Protein AF-A0AAD9TGK2-F1 (afdb_monomer)

Radius of gyration: 26.4 Å; Cα contacts (8 Å, |Δi|>4): 49; chains: 1; bounding box: 60×79×60 Å

Sequence (131 aa):
MNAKRLRFDFCGSEIETPSAEHNILMHPFHMLGVAGVFGGSLFSDLHGSLVTSSLIRETIGNESANESYRFDQEEETYNIVAAHVDSQGRVINTQADIINRANLGMEVMHERNAHNFPLDLAAIETPSTNG

Solvent-accessible surface area (backbone atoms only — not comparable to full-atom values): 8706 Å² total; per-residue (Å²): 140,80,85,82,78,85,76,84,78,87,75,86,68,84,83,67,47,68,52,76,82,64,45,40,79,79,32,69,70,44,49,52,48,52,50,48,55,56,49,50,52,51,50,51,50,50,52,53,51,45,51,66,74,23,48,66,80,80,72,89,73,98,68,65,84,68,75,64,64,60,92,93,60,92,69,80,64,41,42,78,70,48,57,58,37,41,97,85,74,43,79,48,86,42,72,64,52,56,49,49,52,53,49,49,53,48,58,68,62,49,65,77,82,76,66,93,58,101,68,88,77,80,83,69,79,74,80,81,78,81,127

Foldseek 3Di:
DDDDDDDPPPDDDDPPPCCNPPVLVPDPVSVVVVCCVVVVVVVVVQVVVLQVVFFPAPDDDDDDSCVPDDPPDPDDRGDPVVSQAPPVRHGDDHVVNVVVVVVVVCVCVPPVPPDPDPDDPPPDDDPPPDD

Organism: NCBI:txid168575

InterPro domains:
  IPR000484 Photosynthetic reaction centre, L/M [PF00124] (17-87)
  IPR036854 Photosystem II protein D1/D2 superfamily [G3DSA:1.20.85.10] (13-111)
  IPR036854 Photosystem II protein D1/D2 superfamily [SSF81483] (19-121)
  IPR055266 Photosystem II protein D1/D2 [PTHR33149] (20-84)

Mean predicted aligned error: 17.56 Å

Nearest PDB structures (foldseek):
  5xnl-assembly1_A  TM=6.165E-01  e=3.111E-12  Pisum sativum
  8bd3-assembly1_a  TM=6.233E-01  e=7.990E-12  Chlorella ohadii
  3jcu-assembly1_A  TM=6.118E-01  e=1.567E-11  Spinacia oleracea
  7n8o-assembly1_A  TM=6.176E-01  e=1.657E-10  Synechocystis sp. PCC 6803 substr. Kazusa
  8c29-assembly1_a  TM=6.877E-01  e=8.930E-10  Picea abies

Secondary structure (DSSP, 8-state):
------------S----HHHHH-GGGSHHHHHHHHHHHHHHHHHHHHHHHHHHTB-----SSS-TTTT--TT-SS-SB-TTTTTB-TTSPBPPPHHHHHHHHHHHHHHHTTTTT--SS---TT--------

pLDDT: mean 72.1, std 13.82, range [34.84, 93.94]

Structure (mmCIF, N/CA/C/O backbone):
data_AF-A0AAD9TGK2-F1
#
_entry.id   AF-A0AAD9TGK2-F1
#
loop_
_atom_site.group_PDB
_atom_site.id
_atom_site.type_symbol
_atom_site.label_atom_id
_atom_site.label_alt_id
_atom_site.label_comp_id
_atom_site.label_asym_id
_atom_site.label_entity_id
_atom_site.label_seq_id
_atom_site.pdbx_PDB_ins_code
_atom_site.Cartn_x
_atom_site.Cartn_y
_atom_site.Cartn_z
_atom_site.occupancy
_atom_site.B_iso_or_equiv
_atom_site.auth_seq_id
_atom_site.auth_comp_id
_atom_site.auth_asym_id
_atom_site.auth_atom_id
_atom_site.pdbx_PDB_model_num
ATOM 1 N N . MET A 1 1 ? 26.381 42.862 24.289 1.00 40.78 1 MET A N 1
ATOM 2 C CA . MET A 1 1 ? 26.095 41.416 24.163 1.00 40.78 1 MET A CA 1
ATOM 3 C C . MET A 1 1 ? 25.820 41.146 22.692 1.00 40.78 1 MET A C 1
ATOM 5 O O . MET A 1 1 ? 24.761 41.520 22.221 1.00 40.78 1 MET A O 1
ATOM 9 N N . ASN A 1 2 ? 26.803 40.641 21.941 1.00 34.84 2 ASN A N 1
ATOM 10 C CA . ASN A 1 2 ? 26.697 40.486 20.485 1.00 34.84 2 ASN A CA 1
ATOM 11 C C . ASN A 1 2 ? 26.601 38.999 20.135 1.00 34.84 2 ASN A C 1
ATOM 13 O O . ASN A 1 2 ? 27.499 38.225 20.469 1.00 34.84 2 ASN A O 1
ATOM 17 N N . ALA A 1 3 ? 25.497 38.617 19.495 1.00 45.75 3 ALA A N 1
ATOM 18 C CA . ALA A 1 3 ? 25.238 37.262 19.032 1.00 45.75 3 ALA A CA 1
ATOM 19 C C . ALA A 1 3 ? 26.231 36.885 17.920 1.00 45.75 3 ALA A C 1
ATOM 21 O O . ALA A 1 3 ? 26.284 37.527 16.871 1.00 45.75 3 ALA A O 1
ATOM 22 N N . LYS A 1 4 ? 27.034 35.839 18.147 1.00 50.50 4 LYS A N 1
ATOM 23 C CA . LYS A 1 4 ? 27.862 35.233 17.102 1.00 50.50 4 LYS A CA 1
ATOM 24 C C . LYS A 1 4 ? 26.954 34.417 16.182 1.00 50.50 4 LYS A C 1
ATOM 26 O O . LYS A 1 4 ? 26.394 33.405 16.590 1.00 50.50 4 LYS A O 1
ATOM 31 N N . ARG A 1 5 ? 26.816 34.875 14.939 1.00 51.00 5 ARG A N 1
ATOM 32 C CA . ARG A 1 5 ? 26.229 34.126 13.823 1.00 51.00 5 ARG A CA 1
ATOM 33 C C . ARG A 1 5 ? 27.117 32.909 13.551 1.00 51.00 5 ARG A C 1
ATOM 35 O O . ARG A 1 5 ? 28.270 33.081 13.165 1.00 51.00 5 ARG A O 1
ATOM 42 N N . LEU A 1 6 ? 26.602 31.702 13.783 1.00 48.69 6 LEU A N 1
ATOM 43 C CA . LEU A 1 6 ? 27.268 30.455 13.402 1.00 48.69 6 LEU A CA 1
ATOM 44 C C . LEU A 1 6 ? 27.339 30.400 11.872 1.00 48.69 6 LEU A C 1
ATOM 46 O O . LEU A 1 6 ? 26.329 30.213 11.195 1.00 48.69 6 LEU A O 1
ATOM 50 N N . ARG A 1 7 ? 28.531 30.642 11.330 1.00 48.19 7 ARG A N 1
ATOM 51 C CA . ARG A 1 7 ? 28.867 30.369 9.936 1.00 48.19 7 ARG A CA 1
ATOM 52 C C . ARG A 1 7 ? 29.349 28.922 9.900 1.00 48.19 7 ARG A C 1
ATOM 54 O O . ARG A 1 7 ? 30.391 28.615 10.469 1.00 48.19 7 ARG A O 1
ATOM 61 N N . PHE A 1 8 ? 28.549 28.028 9.327 1.00 46.69 8 PHE A N 1
ATOM 62 C CA . PHE A 1 8 ? 29.016 26.689 8.983 1.00 46.69 8 PHE A CA 1
ATOM 63 C C . PHE A 1 8 ? 29.847 26.820 7.707 1.00 46.69 8 PHE A C 1
ATOM 65 O O . PHE A 1 8 ? 29.304 26.878 6.606 1.00 46.69 8 PHE A O 1
ATOM 72 N N . ASP A 1 9 ? 31.159 26.945 7.875 1.00 45.44 9 ASP A N 1
ATOM 73 C CA . ASP A 1 9 ? 32.114 26.931 6.774 1.00 45.44 9 ASP A CA 1
ATOM 74 C C . ASP A 1 9 ? 32.340 25.469 6.347 1.00 45.44 9 ASP A C 1
ATOM 76 O O . ASP A 1 9 ? 33.169 24.761 6.915 1.00 45.44 9 ASP A O 1
ATOM 80 N N . PHE A 1 10 ? 31.591 24.992 5.348 1.00 48.81 10 PHE A N 1
ATOM 81 C CA . PHE A 1 10 ? 31.959 23.778 4.608 1.00 48.81 10 PHE A CA 1
ATOM 82 C C . PHE A 1 10 ? 33.072 24.151 3.616 1.00 48.81 10 PHE A C 1
ATOM 84 O O . PHE A 1 10 ? 32.819 24.471 2.456 1.00 48.81 10 PHE A O 1
ATOM 91 N N . CYS A 1 11 ? 34.314 24.205 4.099 1.00 41.50 11 CYS A N 1
ATOM 92 C CA . CYS A 1 11 ? 35.485 24.466 3.267 1.00 41.50 11 CYS A CA 1
ATOM 93 C C . CYS A 1 11 ? 36.027 23.153 2.676 1.00 41.50 11 CYS A C 1
ATOM 95 O O . CYS A 1 11 ? 36.546 22.316 3.407 1.00 41.50 11 CYS A O 1
ATOM 97 N N . GLY A 1 12 ? 35.923 23.016 1.352 1.00 49.75 12 GLY A N 1
ATOM 98 C CA . GLY A 1 12 ? 37.003 22.511 0.497 1.00 49.75 12 GLY A CA 1
ATOM 99 C C . GLY A 1 12 ? 37.548 21.103 0.751 1.00 49.75 12 GLY A C 1
ATOM 100 O O . GLY A 1 12 ? 38.665 20.944 1.227 1.00 49.75 12 GLY A O 1
ATOM 101 N N . SER A 1 13 ? 36.825 20.095 0.280 1.00 44.09 13 SER A N 1
ATOM 102 C CA . SER A 1 13 ? 37.412 19.000 -0.507 1.00 44.09 13 SER A CA 1
ATOM 103 C C . SER A 1 13 ? 36.453 18.776 -1.672 1.00 44.09 13 SER A C 1
ATOM 105 O O . SER A 1 13 ? 35.257 19.013 -1.507 1.00 44.09 13 SER A O 1
ATOM 107 N N . GLU A 1 14 ? 36.980 18.490 -2.857 1.00 50.44 14 GLU A N 1
ATOM 108 C CA . GLU A 1 14 ? 36.241 18.376 -4.117 1.00 50.44 14 GLU A CA 1
ATOM 109 C C . GLU A 1 14 ? 34.897 17.660 -3.917 1.00 50.44 14 GLU A C 1
ATOM 111 O O . GLU A 1 14 ? 34.831 16.449 -3.742 1.00 50.44 14 GLU A O 1
ATOM 116 N N . ILE A 1 15 ? 33.797 18.420 -3.942 1.00 52.09 15 ILE A N 1
ATOM 117 C CA . ILE A 1 15 ? 32.460 17.852 -4.131 1.00 52.09 15 ILE A CA 1
ATOM 118 C C . ILE A 1 15 ? 32.330 17.606 -5.636 1.00 52.09 15 ILE A C 1
ATOM 120 O O . ILE A 1 15 ? 31.489 18.184 -6.321 1.00 52.09 15 ILE A O 1
ATOM 124 N N . GLU A 1 16 ? 33.208 16.766 -6.175 1.00 55.06 16 GLU A N 1
ATOM 125 C CA . GLU A 1 16 ? 32.842 15.987 -7.341 1.00 55.06 16 GLU A CA 1
ATOM 126 C C . GLU A 1 16 ? 31.919 14.906 -6.795 1.00 55.06 16 GLU A C 1
ATOM 128 O O . GLU A 1 16 ? 32.290 14.043 -6.002 1.00 55.06 16 GLU A O 1
ATOM 133 N N . THR A 1 17 ? 30.631 15.080 -7.080 1.00 56.38 17 THR A N 1
ATOM 134 C CA . THR A 1 17 ? 29.566 14.209 -6.585 1.00 56.38 17 THR A CA 1
ATOM 135 C C . THR A 1 17 ? 29.952 12.731 -6.773 1.00 56.38 17 THR A C 1
ATOM 137 O O . THR A 1 17 ? 30.486 12.397 -7.830 1.00 56.38 17 THR A O 1
ATOM 140 N N . PRO A 1 18 ? 29.606 11.808 -5.852 1.00 60.06 18 PRO A N 1
ATOM 141 C CA . PRO A 1 18 ? 29.789 10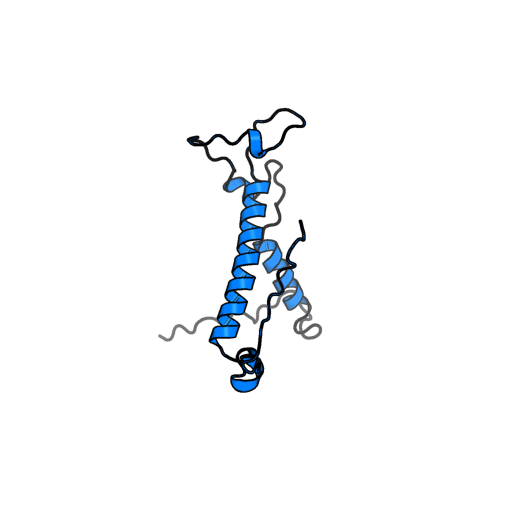.362 -6.069 1.00 60.06 18 PRO A CA 1
ATOM 142 C C . PRO A 1 18 ? 29.180 9.873 -7.400 1.00 60.06 18 PRO A C 1
ATOM 144 O O . PRO A 1 18 ? 29.544 8.833 -7.942 1.00 60.06 18 PRO A O 1
ATOM 147 N N . SER A 1 19 ? 28.238 10.653 -7.937 1.00 55.81 19 SER A N 1
ATOM 148 C CA . SER A 1 19 ? 27.626 10.484 -9.249 1.00 55.81 19 SER A CA 1
ATOM 149 C C . SER A 1 19 ? 28.554 10.771 -10.436 1.00 55.81 19 SER A C 1
ATOM 151 O O . SER A 1 19 ? 28.386 10.120 -11.462 1.00 55.81 19 SER A O 1
ATO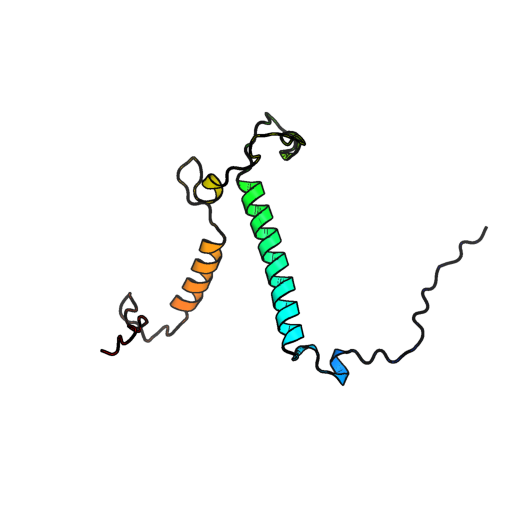M 153 N N . ALA A 1 20 ? 29.487 11.720 -10.331 1.00 57.28 20 ALA A N 1
ATOM 154 C CA . ALA A 1 20 ? 30.358 12.150 -11.428 1.00 57.28 20 ALA A CA 1
ATOM 155 C C . ALA A 1 20 ? 31.508 11.165 -11.679 1.00 57.28 20 ALA A C 1
ATOM 157 O O . ALA A 1 20 ? 31.809 10.858 -12.828 1.00 57.28 20 ALA A O 1
ATOM 158 N N . GLU A 1 21 ? 32.091 10.611 -10.616 1.00 58.47 21 GLU A N 1
ATOM 159 C CA . GLU A 1 21 ? 33.256 9.729 -10.746 1.00 58.47 21 GLU A CA 1
ATOM 160 C C . GLU A 1 21 ? 32.899 8.235 -10.812 1.00 58.47 21 GLU A C 1
ATOM 162 O O . GLU A 1 21 ? 33.609 7.456 -11.441 1.00 58.47 21 GLU A O 1
ATOM 167 N N . HIS A 1 22 ? 31.792 7.815 -10.184 1.00 69.94 22 HIS A N 1
ATOM 168 C CA . HIS A 1 22 ? 31.470 6.389 -10.005 1.00 69.94 22 HIS A CA 1
ATOM 169 C C . HIS A 1 22 ? 30.131 5.976 -10.639 1.00 69.94 22 HIS A C 1
ATOM 171 O O . HIS A 1 22 ? 29.708 4.832 -10.472 1.00 69.94 22 HIS A O 1
ATOM 177 N N . ASN A 1 23 ? 29.447 6.891 -11.351 1.00 73.06 23 ASN A N 1
ATOM 178 C CA . ASN A 1 23 ? 28.132 6.677 -11.975 1.00 73.06 23 ASN A CA 1
ATOM 179 C C . ASN A 1 23 ? 27.154 5.922 -11.053 1.00 73.06 23 ASN A C 1
ATOM 181 O O . ASN A 1 23 ? 26.486 4.966 -11.456 1.00 73.06 23 ASN A O 1
ATOM 185 N N . ILE A 1 24 ? 27.113 6.334 -9.780 1.00 78.00 24 ILE A N 1
ATOM 186 C CA . ILE A 1 24 ? 26.404 5.611 -8.719 1.00 78.00 24 ILE A CA 1
ATOM 187 C C . ILE A 1 24 ? 24.924 5.393 -9.053 1.00 78.00 24 ILE A C 1
ATOM 189 O O . ILE A 1 24 ? 24.367 4.372 -8.674 1.00 78.00 24 ILE A O 1
ATOM 193 N N . LEU A 1 25 ? 24.313 6.287 -9.839 1.00 77.50 25 LEU A N 1
ATOM 194 C CA . LEU A 1 25 ? 22.920 6.186 -10.272 1.00 77.50 25 LEU A CA 1
ATOM 195 C C . LEU A 1 25 ? 22.645 4.938 -11.124 1.00 77.50 25 LEU A C 1
ATOM 197 O O . LEU A 1 25 ? 21.557 4.378 -11.036 1.00 77.50 25 LEU A O 1
ATOM 201 N N . MET A 1 26 ? 23.626 4.482 -11.904 1.00 77.75 26 MET A N 1
ATOM 202 C CA . MET A 1 26 ? 23.521 3.283 -12.745 1.00 77.75 26 MET A CA 1
ATOM 203 C C . MET A 1 26 ? 24.019 2.018 -12.034 1.00 77.75 26 MET A C 1
ATOM 205 O O . MET A 1 26 ? 23.961 0.927 -12.603 1.00 77.75 26 MET A O 1
ATOM 209 N N . HIS A 1 27 ? 24.509 2.136 -10.795 1.00 85.75 27 HIS A N 1
ATOM 210 C CA . HIS A 1 27 ? 24.989 0.995 -10.028 1.00 85.75 27 HIS A CA 1
ATOM 211 C C . HIS A 1 27 ? 23.800 0.153 -9.518 1.00 85.75 27 HIS A C 1
ATOM 213 O O . HIS A 1 27 ? 22.882 0.702 -8.901 1.00 85.75 27 HIS A O 1
ATOM 219 N N . PRO A 1 28 ? 23.800 -1.184 -9.683 1.00 83.44 28 PRO A N 1
ATOM 220 C CA . PRO A 1 28 ? 22.665 -2.033 -9.307 1.00 83.44 28 PRO A CA 1
ATOM 221 C C . PRO A 1 28 ? 22.281 -1.913 -7.824 1.00 83.44 28 PRO A C 1
ATOM 223 O O . PRO A 1 28 ? 21.099 -1.873 -7.499 1.00 83.44 28 PRO A O 1
ATOM 226 N N . PHE A 1 29 ? 23.252 -1.761 -6.914 1.00 89.06 29 PHE A N 1
ATOM 227 C CA . PHE A 1 29 ? 22.955 -1.512 -5.493 1.00 89.06 29 PHE A CA 1
ATOM 228 C C . PHE A 1 29 ? 22.274 -0.165 -5.220 1.00 89.06 29 PHE A C 1
ATOM 230 O O . PHE A 1 29 ? 21.488 -0.072 -4.282 1.00 89.06 29 PHE A O 1
ATOM 237 N N . HIS A 1 30 ? 22.516 0.862 -6.038 1.00 88.00 30 HIS A N 1
ATOM 238 C CA . HIS A 1 30 ? 21.810 2.134 -5.910 1.00 88.00 30 HIS A CA 1
ATOM 239 C C . HIS A 1 30 ? 20.360 1.996 -6.373 1.00 88.00 30 HIS A C 1
ATOM 241 O O . HIS A 1 30 ? 19.456 2.433 -5.671 1.00 88.00 30 HIS A O 1
ATOM 247 N N . MET A 1 31 ? 20.119 1.314 -7.496 1.00 87.38 31 MET A N 1
ATOM 248 C CA . MET A 1 31 ? 18.756 1.028 -7.962 1.00 87.38 31 MET A CA 1
ATOM 249 C C . MET A 1 31 ? 17.970 0.173 -6.958 1.00 87.38 31 MET A C 1
ATOM 251 O O . MET A 1 31 ? 16.805 0.463 -6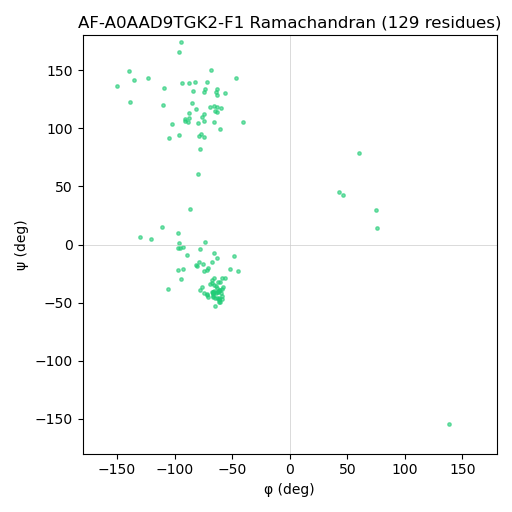.697 1.00 87.38 31 MET A O 1
ATOM 255 N N . LEU A 1 32 ? 18.612 -0.820 -6.332 1.00 86.94 32 LEU A N 1
ATOM 256 C CA . LEU A 1 32 ? 18.010 -1.593 -5.239 1.00 86.94 32 LEU A CA 1
ATOM 257 C C . LEU A 1 32 ? 17.707 -0.720 -4.013 1.00 86.94 32 LEU A C 1
ATOM 259 O O . LEU A 1 32 ? 16.638 -0.849 -3.422 1.00 86.94 32 LEU A O 1
ATOM 263 N N . GLY A 1 33 ? 18.608 0.198 -3.654 1.00 90.19 33 GLY A N 1
ATOM 264 C CA . GLY A 1 33 ? 18.384 1.154 -2.567 1.00 90.19 33 GLY A CA 1
ATOM 265 C C . GLY A 1 33 ? 17.211 2.096 -2.844 1.00 90.19 33 GLY A C 1
ATOM 266 O O . GLY A 1 33 ? 16.341 2.262 -1.992 1.00 90.19 33 GLY A O 1
ATOM 267 N N . VAL A 1 34 ? 17.139 2.656 -4.054 1.00 90.25 34 VAL A N 1
ATOM 268 C CA . VAL A 1 34 ? 16.026 3.504 -4.504 1.00 90.25 34 VAL A CA 1
ATOM 269 C C . VAL A 1 34 ? 14.716 2.715 -4.465 1.00 90.25 34 VAL A C 1
ATOM 271 O O . VAL A 1 34 ? 13.757 3.172 -3.847 1.00 90.25 34 VAL A O 1
ATOM 274 N N . ALA A 1 35 ? 14.679 1.505 -5.027 1.00 90.31 35 ALA A N 1
ATOM 275 C CA . ALA A 1 35 ? 13.497 0.645 -4.976 1.00 90.31 35 ALA A CA 1
ATOM 276 C C . ALA A 1 35 ? 13.063 0.329 -3.532 1.00 90.31 35 ALA A C 1
ATOM 278 O O . ALA A 1 35 ? 11.869 0.343 -3.241 1.00 90.31 35 ALA A O 1
ATOM 279 N N . GLY A 1 36 ? 14.010 0.111 -2.614 1.00 93.94 36 GLY A N 1
ATOM 280 C CA . GLY A 1 36 ? 13.724 -0.120 -1.197 1.00 93.94 36 GLY A CA 1
ATOM 281 C C . GLY A 1 36 ? 13.130 1.098 -0.488 1.00 93.94 36 GLY A C 1
ATOM 282 O O . GLY A 1 36 ? 12.139 0.964 0.226 1.00 93.94 36 GLY A O 1
ATOM 283 N N . VAL A 1 37 ? 13.682 2.295 -0.710 1.00 93.56 37 VAL A N 1
ATOM 284 C CA . VAL A 1 37 ? 13.170 3.536 -0.100 1.00 93.56 37 VAL A CA 1
ATOM 285 C C . VAL A 1 37 ? 11.782 3.884 -0.638 1.00 93.56 37 VAL A C 1
ATOM 287 O O . VAL A 1 37 ? 10.888 4.204 0.145 1.00 93.56 37 VAL A O 1
ATOM 290 N N . PHE A 1 38 ? 11.576 3.779 -1.955 1.00 92.06 38 PHE A N 1
ATOM 291 C CA . PHE A 1 38 ? 10.264 4.008 -2.566 1.00 92.06 38 PHE A CA 1
ATOM 292 C C . PHE A 1 38 ? 9.243 2.927 -2.175 1.00 92.06 38 PHE A C 1
ATOM 294 O O . PHE A 1 38 ? 8.098 3.249 -1.880 1.00 92.06 38 PHE A O 1
ATOM 301 N N . GLY A 1 39 ? 9.632 1.652 -2.120 1.00 91.88 39 GLY A N 1
ATOM 302 C CA . GLY A 1 39 ? 8.745 0.571 -1.681 1.00 91.88 39 GLY A CA 1
ATOM 303 C C . GLY A 1 39 ? 8.369 0.678 -0.202 1.00 91.88 39 GLY A C 1
ATOM 304 O O . GLY A 1 39 ? 7.207 0.493 0.156 1.00 91.88 39 GLY A O 1
ATOM 305 N N . GLY A 1 40 ? 9.329 1.033 0.655 1.00 92.25 40 GLY A N 1
ATOM 306 C CA . GLY A 1 40 ? 9.111 1.209 2.089 1.00 92.25 40 GLY A CA 1
ATOM 307 C C . GLY A 1 40 ? 8.196 2.388 2.417 1.00 92.25 40 GLY A C 1
ATOM 308 O O . GLY A 1 40 ? 7.324 2.253 3.273 1.00 92.25 40 GLY A O 1
ATOM 309 N N . SER A 1 41 ? 8.336 3.521 1.718 1.00 92.81 41 SER A N 1
ATOM 310 C CA . SER A 1 41 ? 7.441 4.670 1.912 1.00 92.81 41 SER A CA 1
ATOM 311 C C . SER A 1 41 ? 6.012 4.363 1.468 1.00 92.81 41 SER A C 1
ATOM 313 O O . SER A 1 41 ? 5.074 4.673 2.200 1.00 92.81 41 SER A O 1
ATOM 315 N N . LEU A 1 42 ? 5.847 3.679 0.331 1.00 88.62 42 LEU A N 1
ATOM 316 C CA . LEU A 1 42 ? 4.541 3.221 -0.140 1.00 88.62 42 LEU A CA 1
ATOM 317 C C . LEU A 1 42 ? 3.906 2.241 0.851 1.00 88.62 42 LEU A C 1
ATOM 319 O O . LEU A 1 42 ? 2.762 2.436 1.245 1.00 88.62 42 LEU A O 1
ATOM 323 N N . PHE A 1 43 ? 4.634 1.212 1.294 1.00 86.94 43 PHE A N 1
ATOM 324 C CA . PHE A 1 43 ? 4.101 0.224 2.237 1.00 86.94 43 PHE A CA 1
ATOM 325 C C . PHE A 1 43 ? 3.757 0.837 3.603 1.00 86.94 43 PHE A C 1
ATOM 327 O O . PHE A 1 43 ? 2.751 0.464 4.200 1.00 86.94 43 PHE A O 1
ATOM 334 N N . SER A 1 44 ? 4.547 1.806 4.072 1.00 89.69 44 SER A N 1
ATOM 335 C CA . SER A 1 44 ? 4.261 2.560 5.299 1.00 89.69 44 SER A CA 1
ATOM 336 C C . SER A 1 44 ? 2.938 3.327 5.201 1.00 89.69 44 SER A C 1
ATOM 338 O O . SER A 1 44 ? 2.093 3.218 6.090 1.00 89.69 44 SER A O 1
ATOM 340 N N . ASP A 1 45 ? 2.720 4.044 4.093 1.00 86.94 45 ASP A N 1
ATOM 341 C CA . ASP A 1 45 ? 1.479 4.788 3.844 1.00 86.94 45 ASP A CA 1
ATOM 342 C C . ASP A 1 45 ? 0.272 3.845 3.725 1.00 86.94 45 ASP A C 1
ATOM 344 O O . ASP A 1 45 ? -0.781 4.061 4.323 1.00 86.94 45 ASP A O 1
ATOM 348 N N . LEU A 1 46 ? 0.452 2.721 3.031 1.00 85.81 46 LEU A N 1
ATOM 349 C CA . LEU A 1 46 ? -0.585 1.708 2.862 1.00 85.81 46 LEU A CA 1
ATOM 350 C C . LEU A 1 46 ? -0.972 1.045 4.180 1.00 85.81 46 LEU A C 1
ATOM 352 O O . LEU A 1 46 ? -2.161 0.942 4.477 1.00 85.81 46 LEU A O 1
ATOM 356 N N . HIS A 1 47 ? 0.005 0.643 4.989 1.00 85.06 47 HIS A N 1
ATOM 357 C CA . HIS A 1 47 ? -0.259 0.072 6.304 1.00 85.06 47 HIS A CA 1
ATOM 358 C C . HIS A 1 47 ? -0.971 1.082 7.212 1.00 85.06 47 HIS A C 1
ATOM 360 O O . HIS A 1 47 ? -1.994 0.749 7.811 1.00 85.06 47 HIS A O 1
ATOM 366 N N . GLY A 1 48 ? -0.494 2.331 7.243 1.00 85.19 48 GLY A N 1
ATOM 367 C CA . GLY A 1 48 ? -1.139 3.408 7.992 1.00 85.19 48 GLY A CA 1
ATOM 368 C C . GLY A 1 48 ? -2.575 3.668 7.531 1.00 85.19 48 GLY A C 1
ATOM 369 O O . GLY A 1 48 ? -3.466 3.809 8.367 1.00 85.19 48 GLY A O 1
ATOM 3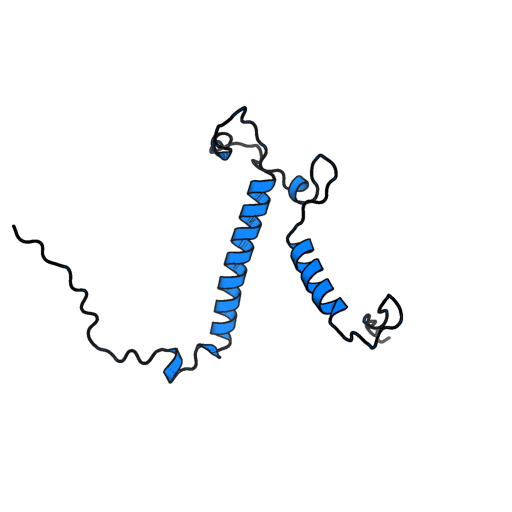70 N N . SER A 1 49 ? -2.833 3.660 6.220 1.00 81.81 49 SER A N 1
ATOM 371 C CA . SER A 1 49 ? -4.175 3.870 5.665 1.00 81.81 49 SER A CA 1
ATOM 372 C C . SER A 1 49 ? -5.148 2.737 6.015 1.00 81.81 49 SER A C 1
ATOM 374 O O . SER A 1 49 ? -6.277 3.014 6.420 1.00 81.81 49 SER A O 1
ATOM 376 N N . LEU A 1 50 ? -4.703 1.477 5.940 1.00 82.75 50 LEU A N 1
ATOM 377 C CA . LEU A 1 50 ? -5.523 0.310 6.269 1.00 82.75 50 LEU A CA 1
ATOM 378 C C . LEU A 1 50 ? -5.898 0.307 7.749 1.00 82.75 50 LEU A C 1
ATOM 380 O O . LEU A 1 50 ? -7.087 0.271 8.060 1.00 82.75 50 LEU A O 1
ATOM 384 N N . VAL A 1 51 ? -4.910 0.429 8.640 1.00 83.19 51 VAL A N 1
ATOM 385 C CA . VAL A 1 51 ? -5.130 0.457 10.096 1.00 83.19 51 VAL A CA 1
ATOM 386 C C . VAL A 1 51 ? -6.052 1.612 10.487 1.00 83.19 51 VAL A C 1
ATOM 388 O O . VAL A 1 51 ? -6.993 1.409 11.245 1.00 83.19 51 VAL A O 1
ATOM 391 N N . THR A 1 52 ? -5.839 2.807 9.925 1.00 81.56 52 THR A N 1
ATOM 392 C CA . THR A 1 52 ? -6.667 3.989 10.233 1.00 81.56 52 THR A CA 1
ATOM 393 C C . THR A 1 52 ? -8.110 3.828 9.747 1.00 81.56 52 THR A C 1
ATOM 395 O O . THR A 1 52 ? -9.038 4.307 10.397 1.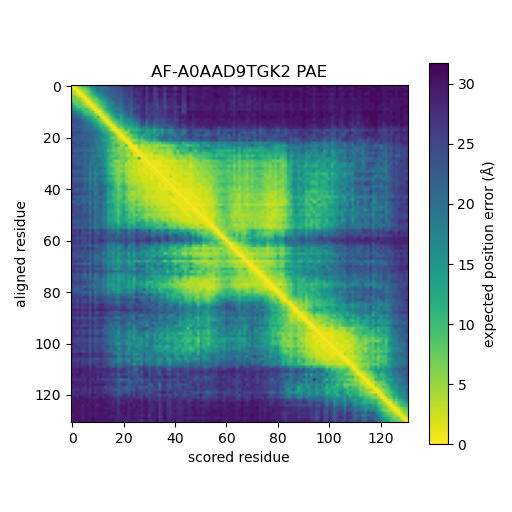00 81.56 52 THR A O 1
ATOM 398 N N . SER A 1 53 ? -8.318 3.151 8.614 1.00 72.44 53 SER A N 1
ATOM 399 C CA . SER A 1 53 ? -9.652 2.947 8.033 1.00 72.44 53 SER A CA 1
ATOM 400 C C . SER A 1 53 ? -10.507 1.914 8.771 1.00 72.44 53 SER A C 1
ATOM 402 O O . SER A 1 53 ? -11.732 1.972 8.680 1.00 72.44 53 SER A O 1
ATOM 404 N N . SER A 1 54 ? -9.880 0.995 9.509 1.00 80.56 54 SER A N 1
ATOM 405 C CA . SER A 1 54 ? -10.556 -0.095 10.215 1.00 80.56 54 SER A CA 1
ATOM 406 C C . SER A 1 54 ? -10.526 0.046 11.738 1.00 80.56 54 SER A C 1
ATOM 408 O O . SER A 1 54 ? -10.829 -0.921 12.438 1.00 80.56 54 SER A O 1
ATOM 410 N N . LEU A 1 55 ? -10.200 1.237 12.260 1.00 83.12 55 LEU A N 1
ATOM 411 C CA . LEU A 1 55 ? -10.239 1.525 13.696 1.00 83.12 55 LEU A CA 1
ATOM 412 C C . LEU A 1 55 ? -11.631 1.256 14.280 1.00 83.12 55 LEU A C 1
ATOM 414 O O . LEU A 1 55 ? -12.648 1.744 13.776 1.00 83.12 55 LEU A O 1
ATOM 418 N N . ILE A 1 56 ? -11.659 0.513 15.383 1.00 78.06 56 ILE A N 1
ATOM 419 C CA . ILE A 1 56 ? -12.869 0.260 16.160 1.00 78.06 56 ILE A CA 1
ATOM 420 C C . ILE A 1 56 ? -13.100 1.497 17.026 1.00 78.06 56 ILE A C 1
ATOM 422 O O . ILE A 1 56 ? -12.371 1.770 17.976 1.00 78.06 56 ILE A O 1
ATOM 426 N N . ARG A 1 57 ? -14.070 2.321 16.629 1.00 71.94 57 ARG A N 1
ATOM 427 C CA . ARG A 1 57 ? -14.301 3.626 17.247 1.00 71.94 57 ARG A CA 1
ATOM 428 C C . ARG A 1 57 ? -15.293 3.507 18.404 1.00 71.94 57 ARG A C 1
ATOM 430 O O . ARG A 1 57 ? -16.489 3.354 18.172 1.00 71.94 57 ARG A O 1
ATOM 437 N N . GLU A 1 58 ? -14.798 3.642 19.631 1.00 65.19 58 GLU A N 1
ATOM 438 C CA . GLU A 1 58 ? -15.616 3.634 20.860 1.00 65.19 58 GLU A CA 1
ATOM 439 C C . GLU A 1 58 ? -15.968 5.043 21.379 1.00 65.19 58 GLU A C 1
ATOM 441 O O . GLU A 1 58 ? -16.702 5.196 22.353 1.00 65.19 58 GLU A O 1
ATOM 446 N N . THR A 1 59 ? -15.466 6.090 20.719 1.00 63.84 59 THR A N 1
ATOM 447 C CA . THR A 1 59 ? -15.673 7.494 21.098 1.00 63.84 59 THR A CA 1
ATOM 448 C C . THR A 1 59 ? -16.985 8.072 20.556 1.00 63.84 59 THR A C 1
ATOM 450 O O . THR A 1 59 ? -17.300 7.978 19.360 1.00 63.84 59 THR A O 1
ATOM 453 N N . ILE A 1 60 ? -17.746 8.731 21.433 1.00 58.12 60 ILE A N 1
ATOM 454 C CA . ILE A 1 60 ? -19.042 9.359 21.142 1.00 58.12 60 ILE A CA 1
ATOM 455 C C . ILE A 1 60 ? -18.883 10.882 21.055 1.00 58.12 60 ILE A C 1
ATOM 457 O O . ILE A 1 60 ? -19.049 11.594 22.038 1.00 58.12 60 ILE A O 1
ATOM 461 N N . GLY A 1 61 ? -18.631 11.416 19.855 1.00 72.12 61 GLY A N 1
ATOM 462 C CA .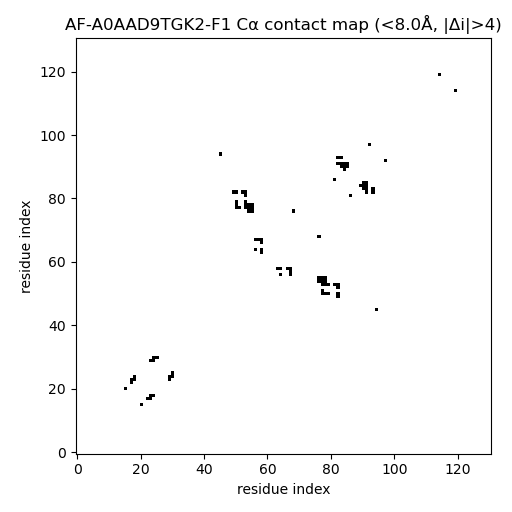 GLY A 1 61 ? -18.662 12.867 19.616 1.00 72.12 61 GLY A CA 1
ATOM 463 C C . GLY A 1 61 ? -17.547 13.418 18.727 1.00 72.12 61 GLY A C 1
ATOM 464 O O . GLY A 1 61 ? -17.018 12.722 17.860 1.00 72.12 61 GLY A O 1
ATOM 465 N N . ASN A 1 62 ? -17.244 14.706 18.924 1.00 72.62 62 ASN A N 1
ATOM 466 C CA . ASN A 1 62 ? -16.257 15.533 18.212 1.00 72.62 62 ASN A CA 1
ATOM 467 C C . ASN A 1 62 ? -14.831 15.438 18.799 1.00 72.62 62 ASN A C 1
ATOM 469 O O . ASN A 1 62 ? -14.065 16.400 18.735 1.00 72.62 62 ASN A O 1
ATOM 473 N N . GLU A 1 63 ? -14.486 14.290 19.372 1.00 77.94 63 GLU A N 1
ATOM 474 C CA . GLU A 1 63 ? -13.170 13.978 19.938 1.00 77.94 63 GLU A CA 1
ATOM 475 C C . GLU A 1 63 ? -12.279 13.206 18.945 1.00 77.94 63 GLU A C 1
ATOM 477 O O . GLU A 1 63 ? -12.742 12.727 17.905 1.00 77.94 63 GLU A O 1
ATOM 482 N N . SER A 1 64 ? -10.974 13.128 19.229 1.00 81.19 64 SER A N 1
ATOM 483 C CA . SER A 1 64 ? -10.013 12.418 18.376 1.00 81.19 64 SER A CA 1
ATOM 484 C C . SER A 1 64 ? -10.204 10.903 18.478 1.00 81.19 64 SER A C 1
ATOM 486 O O . SER A 1 64 ? -10.362 10.365 19.570 1.00 81.19 64 SER A O 1
ATOM 488 N N . ALA A 1 65 ? -10.098 10.194 17.350 1.00 76.50 65 ALA A N 1
ATOM 489 C CA . ALA A 1 65 ? -10.115 8.726 17.314 1.00 76.50 65 ALA A CA 1
ATOM 490 C C . ALA A 1 65 ? -8.931 8.082 18.069 1.00 76.50 65 ALA A C 1
ATOM 492 O O . ALA A 1 65 ? -8.941 6.882 18.327 1.00 76.50 65 ALA A O 1
ATOM 493 N N . ASN A 1 66 ? -7.925 8.874 18.450 1.00 81.38 66 ASN A N 1
ATOM 494 C CA . ASN A 1 66 ? -6.787 8.396 19.231 1.00 81.38 66 ASN A CA 1
ATOM 495 C C . ASN A 1 66 ? -7.098 8.293 20.734 1.00 81.38 66 ASN A C 1
ATOM 497 O O . ASN A 1 66 ? -6.382 7.591 21.437 1.00 81.38 66 ASN A O 1
ATOM 501 N N . GLU A 1 67 ? -8.151 8.957 21.228 1.00 80.19 67 GLU A N 1
ATOM 502 C CA . GLU A 1 67 ? -8.529 8.922 22.655 1.00 80.19 67 GLU A CA 1
ATOM 503 C C . GLU A 1 67 ? -9.110 7.562 23.076 1.00 80.19 67 GLU A C 1
ATOM 505 O O . GLU A 1 67 ? -9.099 7.214 24.254 1.00 80.19 67 GLU A O 1
ATOM 510 N N . SER A 1 68 ? -9.580 6.762 22.114 1.00 74.75 68 SER A N 1
ATOM 511 C CA . SER A 1 68 ? -10.029 5.384 22.347 1.00 74.75 68 SER A CA 1
ATOM 512 C C . SER A 1 68 ? -8.885 4.387 22.548 1.00 74.75 68 SER A C 1
ATOM 514 O O . SER A 1 68 ? -9.129 3.298 23.054 1.00 74.75 68 SER A O 1
ATOM 516 N N . TYR A 1 69 ? -7.643 4.720 22.180 1.00 82.75 69 TYR A N 1
ATOM 517 C CA . TYR A 1 69 ? -6.511 3.813 22.374 1.00 82.75 69 TYR A CA 1
ATOM 518 C C . TYR A 1 69 ? -5.934 3.953 23.784 1.00 82.75 69 TYR A C 1
ATOM 520 O O . TYR A 1 69 ? -5.459 5.025 24.171 1.00 82.75 69 TYR A O 1
ATOM 528 N N . ARG A 1 70 ? -5.900 2.854 24.544 1.00 81.62 70 ARG A N 1
ATOM 529 C CA . ARG A 1 70 ? -5.212 2.791 25.839 1.00 81.62 70 ARG A CA 1
ATOM 530 C C . ARG A 1 70 ? -3.966 1.920 25.730 1.00 81.62 70 ARG A C 1
ATOM 532 O O . ARG A 1 70 ? -3.994 0.831 25.169 1.00 81.62 70 ARG A O 1
ATOM 539 N N . PHE A 1 71 ? -2.859 2.401 26.293 1.00 82.19 71 PHE A N 1
ATOM 540 C CA . PHE A 1 71 ? -1.639 1.604 26.407 1.00 82.19 71 PHE A CA 1
ATOM 541 C C . PHE A 1 71 ? -1.902 0.404 27.331 1.00 82.19 71 PHE A C 1
ATOM 543 O O . PHE A 1 71 ? -2.429 0.609 28.423 1.00 82.19 71 PHE A O 1
ATOM 550 N N . ASP A 1 72 ? -1.515 -0.799 26.892 1.00 83.12 72 ASP A N 1
ATOM 551 C CA . ASP A 1 72 ? -1.733 -2.087 27.584 1.00 83.12 72 ASP A CA 1
ATOM 552 C C . ASP A 1 72 ? -3.179 -2.637 27.536 1.00 83.12 72 ASP A C 1
ATOM 554 O O . ASP A 1 72 ? -3.633 -3.316 28.453 1.00 83.12 72 ASP A O 1
ATOM 558 N N . GLN A 1 73 ? -3.934 -2.340 26.471 1.00 80.31 73 GLN A N 1
ATOM 559 C CA . GLN A 1 73 ? -5.238 -2.970 26.221 1.00 80.31 73 GLN A CA 1
ATOM 560 C C . GLN A 1 73 ? -5.097 -4.348 25.550 1.00 80.31 73 GLN A C 1
ATOM 562 O O . GLN A 1 73 ? -4.265 -4.522 24.662 1.00 80.31 73 GLN A O 1
ATOM 567 N N . GLU A 1 74 ? -5.918 -5.320 25.963 1.00 78.00 74 GLU A N 1
ATOM 568 C CA . GLU A 1 74 ? -5.897 -6.691 25.417 1.00 78.00 74 GLU A CA 1
ATOM 569 C C . GLU A 1 74 ? -6.668 -6.833 24.091 1.00 78.00 74 GLU A C 1
ATOM 571 O O . GLU A 1 74 ? -6.470 -7.807 23.366 1.00 78.00 74 GLU A O 1
ATOM 576 N N . GLU A 1 75 ? -7.547 -5.879 23.765 1.00 80.56 75 GLU A N 1
ATOM 577 C CA . GLU A 1 75 ? -8.382 -5.909 22.561 1.00 80.56 75 GLU A CA 1
ATOM 578 C C . GLU A 1 75 ? -7.731 -5.146 21.392 1.00 80.56 75 GLU A C 1
ATOM 580 O O . GLU A 1 75 ? -7.134 -4.078 21.560 1.00 80.56 75 GLU A O 1
ATOM 585 N N . GLU A 1 76 ? -7.839 -5.710 20.186 1.00 80.69 76 GLU A N 1
ATOM 586 C CA . GLU A 1 76 ? -7.301 -5.114 18.959 1.00 80.69 76 GLU A CA 1
ATOM 587 C C . GLU A 1 76 ? -7.982 -3.771 18.656 1.00 80.69 76 GLU A C 1
ATOM 589 O O . GLU A 1 76 ? -9.203 -3.649 18.669 1.00 80.69 76 GLU A O 1
ATOM 594 N N . THR A 1 77 ? -7.195 -2.743 18.328 1.00 82.81 77 THR A N 1
ATOM 595 C CA . THR A 1 77 ? -7.716 -1.374 18.093 1.00 82.81 77 THR A CA 1
ATOM 596 C C . THR A 1 77 ? -8.343 -1.206 16.706 1.00 82.81 77 THR A C 1
ATOM 598 O O . THR A 1 77 ? -9.033 -0.223 16.435 1.00 82.81 77 THR A O 1
ATOM 601 N N . TYR A 1 78 ? -8.088 -2.145 15.797 1.00 81.00 78 TYR A N 1
ATOM 602 C CA . TYR A 1 78 ? -8.563 -2.112 14.421 1.00 81.00 78 TYR A CA 1
ATOM 603 C C . TYR A 1 78 ? -9.007 -3.503 13.972 1.00 81.00 78 TYR A C 1
ATOM 605 O O . TYR A 1 78 ? -8.482 -4.529 14.403 1.00 81.00 78 TYR A O 1
ATOM 613 N N . ASN A 1 79 ? -9.987 -3.547 13.077 1.00 81.88 79 ASN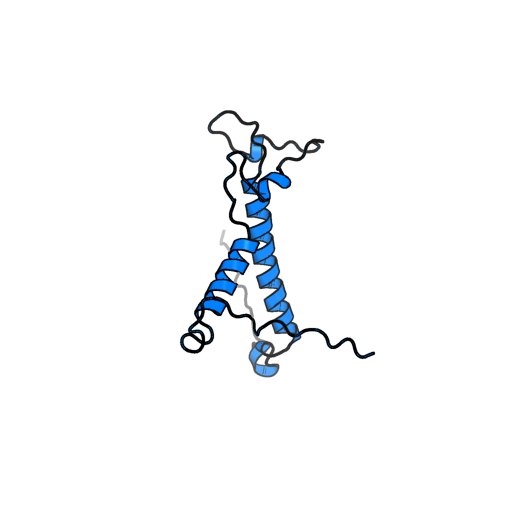 A N 1
ATOM 614 C CA . ASN A 1 79 ? -10.518 -4.792 12.551 1.00 81.88 79 ASN A CA 1
ATOM 615 C C . ASN A 1 79 ? -9.766 -5.205 11.275 1.00 81.88 79 ASN A C 1
ATOM 617 O O . ASN A 1 79 ? -9.986 -4.660 10.191 1.00 81.88 79 ASN A O 1
ATOM 621 N N . ILE A 1 80 ? -8.915 -6.227 11.393 1.00 78.69 80 ILE A N 1
ATOM 622 C CA . ILE A 1 80 ? -8.151 -6.795 10.269 1.00 78.69 80 ILE A CA 1
ATOM 623 C C . ILE A 1 80 ? -9.072 -7.349 9.165 1.00 78.69 80 ILE A C 1
ATOM 625 O O . ILE A 1 80 ? -8.734 -7.275 7.987 1.00 78.69 80 ILE A O 1
ATOM 629 N N . VAL A 1 81 ? -10.253 -7.869 9.512 1.00 79.06 81 VAL A N 1
ATOM 630 C CA . VAL A 1 81 ? -11.210 -8.437 8.545 1.00 79.06 81 VAL A CA 1
ATOM 631 C C . VAL A 1 81 ? -11.956 -7.335 7.787 1.00 79.06 81 VAL A C 1
ATOM 633 O O . VAL A 1 81 ? -12.189 -7.455 6.584 1.00 79.06 81 VAL A O 1
ATOM 636 N N . ALA A 1 82 ? -12.274 -6.225 8.461 1.00 68.50 82 ALA A N 1
ATOM 637 C CA . ALA A 1 82 ? -12.912 -5.064 7.835 1.00 68.50 82 ALA A CA 1
ATOM 638 C C . ALA A 1 82 ? -11.998 -4.344 6.833 1.00 68.50 82 ALA A C 1
ATOM 640 O O . ALA A 1 82 ? -12.488 -3.588 6.005 1.00 68.50 82 ALA A O 1
ATOM 641 N N . ALA A 1 83 ? -10.689 -4.615 6.838 1.00 61.41 83 ALA A N 1
ATOM 642 C CA . ALA A 1 83 ? -9.778 -4.137 5.798 1.00 61.41 83 ALA A CA 1
ATOM 643 C C . ALA A 1 83 ? -10.053 -4.757 4.406 1.00 61.41 83 ALA A C 1
ATOM 645 O O . ALA A 1 83 ? -9.432 -4.344 3.428 1.00 61.41 83 ALA A O 1
ATOM 646 N N . HIS A 1 84 ? -10.957 -5.743 4.303 1.00 63.84 84 HIS A N 1
ATOM 647 C CA . HIS A 1 84 ? -11.336 -6.400 3.046 1.00 63.84 84 HIS A CA 1
ATOM 648 C C . HIS A 1 84 ? -12.727 -5.980 2.531 1.00 63.84 84 HIS A C 1
ATOM 650 O O . HIS A 1 84 ? -12.923 -5.836 1.325 1.00 63.84 84 HIS A O 1
ATOM 656 N N . VAL A 1 85 ? -13.707 -5.790 3.423 1.00 64.94 85 VAL A N 1
ATOM 657 C CA . VAL A 1 85 ? -15.099 -5.437 3.086 1.00 64.94 85 VAL A CA 1
ATOM 658 C C . VAL A 1 85 ? -15.695 -4.602 4.223 1.00 64.94 85 VAL A C 1
ATOM 660 O O . VAL A 1 85 ? -15.528 -4.937 5.395 1.00 64.94 85 VAL A O 1
ATOM 663 N N . ASP A 1 86 ? -16.411 -3.531 3.883 1.00 62.41 86 ASP A N 1
ATOM 664 C CA . ASP A 1 86 ? -17.139 -2.703 4.849 1.00 62.41 86 ASP A CA 1
ATOM 665 C C . ASP A 1 86 ? -18.332 -3.474 5.467 1.00 62.41 86 ASP A C 1
ATOM 667 O O . ASP A 1 86 ? -18.959 -4.315 4.825 1.00 62.41 86 ASP A O 1
ATOM 671 N N . SER A 1 87 ? -18.691 -3.147 6.712 1.00 61.25 87 SER A N 1
ATOM 672 C CA . SER A 1 87 ? -19.921 -3.559 7.415 1.00 61.25 87 SER A CA 1
ATOM 673 C C . SER A 1 87 ? -21.247 -3.473 6.622 1.00 61.25 87 SER A C 1
ATOM 675 O O . SER A 1 87 ? -22.203 -4.171 6.959 1.00 61.25 87 SER A O 1
ATOM 677 N N . GLN A 1 88 ? -21.331 -2.649 5.572 1.00 70.38 88 GLN A N 1
ATOM 678 C CA . GLN A 1 88 ? -22.474 -2.479 4.666 1.00 70.38 88 GLN A CA 1
ATOM 679 C C . GLN A 1 88 ? -22.339 -3.308 3.372 1.00 70.38 88 GLN A C 1
ATOM 681 O O . GLN A 1 88 ? -23.119 -3.124 2.435 1.00 70.38 88 GLN A O 1
ATOM 686 N N . GLY A 1 89 ? -21.352 -4.207 3.297 1.00 68.19 89 GLY A N 1
ATOM 687 C CA . GLY A 1 89 ? -21.106 -5.084 2.150 1.00 68.19 89 GLY A CA 1
ATOM 688 C C . GLY A 1 89 ? -20.451 -4.389 0.953 1.00 68.19 89 GLY A C 1
ATOM 689 O O . GLY A 1 89 ? -20.470 -4.929 -0.153 1.00 68.19 89 GLY A O 1
ATOM 690 N N . ARG A 1 90 ? -19.900 -3.183 1.136 1.00 73.25 90 ARG A N 1
ATOM 691 C CA . ARG A 1 90 ? -19.207 -2.447 0.071 1.00 73.25 90 ARG A CA 1
ATOM 692 C C . ARG A 1 90 ? -17.741 -2.867 0.045 1.00 73.25 90 ARG A C 1
ATOM 694 O O . ARG A 1 90 ? -17.109 -3.023 1.087 1.00 73.25 90 ARG A O 1
ATOM 701 N N . VAL A 1 91 ? -17.196 -3.035 -1.156 1.00 71.19 91 VAL A N 1
ATOM 702 C CA . VAL A 1 91 ? -15.769 -3.320 -1.328 1.00 71.19 91 VAL A CA 1
ATOM 703 C C . VAL A 1 91 ? -14.985 -2.070 -0.941 1.00 71.19 91 VAL A C 1
ATOM 705 O O . VAL A 1 91 ? -15.164 -1.008 -1.543 1.00 71.19 91 VAL A O 1
ATOM 708 N N . ILE A 1 92 ? -14.138 -2.192 0.078 1.00 73.19 92 ILE A N 1
ATOM 709 C CA . ILE A 1 92 ? -13.159 -1.160 0.405 1.00 73.19 92 ILE A CA 1
ATOM 710 C C . ILE A 1 92 ? -11.990 -1.379 -0.547 1.00 73.19 92 ILE A C 1
ATOM 712 O O . ILE A 1 92 ? -11.366 -2.433 -0.514 1.00 73.19 92 ILE A O 1
ATOM 716 N N . ASN A 1 93 ? -11.725 -0.401 -1.418 1.00 73.19 93 ASN A N 1
ATOM 717 C CA . ASN A 1 93 ? -10.620 -0.501 -2.365 1.00 73.19 93 ASN A CA 1
ATOM 718 C C . ASN A 1 93 ? -9.302 -0.665 -1.601 1.00 73.19 93 ASN A C 1
ATOM 720 O O . ASN A 1 93 ? -8.881 0.222 -0.857 1.00 73.19 93 ASN A O 1
ATOM 724 N N . THR A 1 94 ? -8.653 -1.795 -1.820 1.00 72.12 94 THR A N 1
ATOM 725 C CA . THR A 1 94 ? -7.366 -2.163 -1.243 1.00 72.12 94 THR A CA 1
ATOM 726 C C . THR A 1 94 ? -6.224 -1.793 -2.189 1.00 72.12 94 THR A C 1
ATOM 728 O O . THR A 1 94 ? -6.425 -1.422 -3.349 1.00 72.12 94 THR A O 1
ATOM 731 N N . GLN A 1 95 ? -4.981 -1.959 -1.733 1.00 73.56 95 GLN A N 1
ATOM 732 C CA . GLN A 1 95 ? -3.820 -1.876 -2.622 1.00 73.56 95 GLN A CA 1
ATOM 733 C C . GLN A 1 95 ? -3.873 -2.902 -3.769 1.00 73.56 95 GLN A C 1
ATOM 735 O O . GLN A 1 95 ? -3.348 -2.644 -4.850 1.00 73.56 95 GLN A O 1
ATOM 740 N N . ALA A 1 96 ? -4.522 -4.051 -3.575 1.00 71.50 96 ALA A N 1
ATOM 741 C CA . ALA A 1 96 ? -4.700 -5.011 -4.656 1.00 71.50 96 ALA A CA 1
ATOM 742 C C . ALA A 1 96 ? -5.546 -4.402 -5.782 1.00 71.50 96 ALA A C 1
ATOM 744 O O . ALA A 1 96 ? -5.190 -4.548 -6.943 1.00 71.50 96 ALA A O 1
ATOM 745 N N . ASP A 1 97 ? -6.566 -3.602 -5.463 1.00 80.12 97 ASP A N 1
ATOM 746 C CA . ASP A 1 97 ? -7.370 -2.888 -6.464 1.00 80.12 97 ASP A CA 1
ATOM 747 C C . ASP A 1 97 ? -6.559 -1.800 -7.187 1.00 80.12 97 ASP A C 1
ATOM 749 O O . ASP A 1 97 ? -6.752 -1.531 -8.376 1.00 80.12 97 ASP A O 1
ATOM 753 N N . ILE A 1 98 ? -5.577 -1.213 -6.494 1.00 80.38 98 ILE A N 1
ATOM 754 C CA . ILE A 1 98 ? -4.589 -0.292 -7.073 1.00 80.38 98 ILE A CA 1
ATOM 755 C C . ILE A 1 98 ? -3.669 -0.986 -8.079 1.00 80.38 98 ILE A C 1
ATOM 757 O O . ILE A 1 98 ? -3.333 -0.416 -9.118 1.00 80.38 98 ILE A O 1
ATOM 761 N N . ILE A 1 99 ? -3.249 -2.204 -7.780 1.00 82.25 99 ILE A N 1
ATOM 762 C CA . ILE A 1 99 ? -2.406 -2.990 -8.678 1.00 82.25 99 ILE A CA 1
ATOM 763 C C . ILE A 1 99 ? -3.255 -3.520 -9.839 1.00 82.25 99 ILE A C 1
ATOM 765 O O . ILE A 1 99 ? -2.866 -3.395 -10.996 1.00 82.25 99 ILE A O 1
ATOM 769 N N . ASN A 1 100 ? -4.468 -3.990 -9.557 1.00 84.19 100 ASN A N 1
ATOM 770 C CA . ASN A 1 100 ? -5.405 -4.501 -10.551 1.00 84.19 100 ASN A CA 1
ATOM 771 C C . ASN A 1 100 ? -5.811 -3.427 -11.566 1.00 84.19 100 ASN A C 1
ATOM 773 O O . ASN A 1 100 ? -5.832 -3.710 -12.759 1.00 84.19 100 ASN A O 1
ATOM 777 N N . ARG A 1 101 ? -6.054 -2.175 -11.150 1.00 84.56 101 ARG A N 1
ATOM 778 C CA . ARG A 1 101 ? -6.349 -1.084 -12.103 1.00 84.56 101 ARG A CA 1
ATOM 779 C C . ARG A 1 101 ? -5.136 -0.717 -12.970 1.00 84.56 101 ARG A C 1
ATOM 781 O O . ARG A 1 101 ? -5.309 -0.303 -14.112 1.00 84.56 101 ARG A O 1
ATOM 788 N N . ALA A 1 102 ? -3.919 -0.830 -12.428 1.00 83.69 102 ALA A N 1
ATOM 789 C CA . ALA A 1 102 ? -2.690 -0.555 -13.166 1.00 83.69 102 ALA A CA 1
ATOM 790 C C . ALA A 1 102 ? -2.429 -1.661 -14.197 1.00 83.69 102 ALA A C 1
ATOM 792 O O . ALA A 1 102 ? -2.130 -1.362 -15.353 1.00 83.69 102 ALA A O 1
ATOM 793 N N . ASN A 1 103 ? -2.644 -2.917 -13.801 1.00 82.88 103 ASN A N 1
ATOM 794 C CA . ASN A 1 103 ? -2.600 -4.076 -14.686 1.00 82.88 103 ASN A CA 1
ATOM 795 C C . ASN A 1 103 ? -3.660 -3.970 -15.788 1.00 82.88 103 ASN A C 1
ATOM 797 O O . ASN A 1 103 ? -3.312 -4.087 -16.956 1.00 82.88 103 ASN A O 1
ATOM 801 N N . LEU A 1 104 ? -4.907 -3.624 -15.448 1.00 84.69 104 LEU A N 1
ATOM 802 C CA . LEU A 1 104 ? -5.981 -3.403 -16.422 1.00 84.69 104 LEU A CA 1
ATOM 803 C C . LEU A 1 104 ? -5.648 -2.260 -17.394 1.00 84.69 104 LEU A C 1
ATOM 805 O O . LEU A 1 104 ? -5.913 -2.347 -18.588 1.00 84.69 104 LEU A O 1
ATOM 809 N N . GLY A 1 105 ? -5.033 -1.182 -16.903 1.00 82.62 105 GLY A N 1
ATOM 810 C CA . GLY A 1 105 ? -4.557 -0.091 -17.750 1.00 82.62 105 GLY A CA 1
ATOM 811 C C . GLY A 1 105 ? -3.504 -0.544 -18.764 1.00 82.62 105 GLY A C 1
ATOM 812 O O . GLY A 1 105 ? -3.545 -0.104 -19.911 1.00 82.62 105 GLY A O 1
ATOM 813 N N . MET A 1 106 ? -2.593 -1.438 -18.369 1.00 83.19 106 MET A N 1
ATOM 814 C CA . MET A 1 106 ? -1.612 -2.031 -19.281 1.00 83.19 106 MET A CA 1
ATOM 815 C C . MET A 1 106 ? -2.260 -3.013 -20.252 1.00 83.19 106 MET A C 1
ATOM 817 O O . MET A 1 106 ? -2.000 -2.912 -21.443 1.00 83.19 106 MET A O 1
ATOM 821 N N . GLU A 1 107 ? -3.139 -3.889 -19.776 1.00 78.62 107 GLU A N 1
ATOM 822 C CA . GLU A 1 107 ? -3.863 -4.872 -20.589 1.00 78.62 107 GLU A CA 1
ATOM 823 C C . GLU A 1 107 ? -4.694 -4.192 -21.686 1.00 78.62 107 GLU A C 1
ATOM 825 O O . GLU A 1 107 ? -4.575 -4.525 -22.858 1.00 78.62 107 GLU A O 1
ATOM 830 N N . VAL A 1 108 ? -5.449 -3.142 -21.344 1.00 76.81 108 VAL A N 1
ATOM 831 C CA . VAL A 1 108 ? -6.272 -2.399 -22.315 1.00 76.81 108 VAL A CA 1
ATOM 832 C C . VAL A 1 108 ? -5.416 -1.555 -23.270 1.00 76.81 108 VAL A C 1
ATOM 834 O O . VAL A 1 108 ? -5.896 -1.143 -24.326 1.00 76.81 108 VAL A O 1
ATOM 837 N N . MET A 1 109 ? -4.176 -1.211 -22.910 1.00 78.12 109 MET A N 1
ATOM 838 C CA . MET A 1 109 ? -3.241 -0.467 -23.772 1.00 78.12 109 MET A CA 1
ATOM 839 C C . MET A 1 109 ? -2.328 -1.378 -24.603 1.00 78.12 109 MET A C 1
ATOM 841 O O . MET A 1 109 ? -1.793 -0.919 -25.615 1.00 78.12 109 MET A O 1
ATOM 845 N N . HIS A 1 110 ? -2.135 -2.629 -24.199 1.00 73.44 110 HIS A N 1
ATOM 846 C CA . HIS A 1 110 ? -1.335 -3.607 -24.919 1.00 73.44 110 HIS A CA 1
ATOM 847 C C . HIS A 1 110 ? -2.103 -4.074 -26.163 1.00 73.44 110 HIS A C 1
ATOM 849 O O . HIS A 1 110 ? -3.309 -4.279 -26.109 1.00 73.44 110 HIS A O 1
ATOM 855 N N . GLU A 1 111 ? -1.427 -4.127 -27.314 1.00 63.75 111 GLU A N 1
ATOM 856 C CA . GLU A 1 111 ? -1.966 -4.676 -28.570 1.00 63.75 111 GLU A CA 1
ATOM 857 C C . GLU A 1 111 ? -3.394 -4.225 -28.951 1.00 63.75 111 GLU A C 1
ATOM 859 O O . GLU A 1 111 ? -4.207 -5.000 -29.455 1.00 63.75 111 GLU A O 1
ATOM 864 N N . ARG A 1 112 ? -3.685 -2.923 -28.783 1.00 62.41 112 ARG A N 1
ATOM 865 C CA . ARG A 1 112 ? -5.007 -2.279 -28.981 1.00 62.41 112 ARG A CA 1
ATOM 866 C C . ARG A 1 112 ? -5.768 -2.583 -30.280 1.00 62.41 112 ARG A C 1
ATOM 868 O O . ARG A 1 112 ? -6.915 -2.167 -30.403 1.00 62.41 112 ARG A O 1
ATOM 875 N N . ASN A 1 113 ? -5.141 -3.234 -31.257 1.00 65.88 113 ASN A N 1
ATOM 876 C CA . ASN A 1 113 ? -5.725 -3.573 -32.552 1.00 65.88 113 ASN A CA 1
ATOM 877 C C . ASN A 1 113 ? -5.546 -5.055 -32.953 1.00 65.88 113 ASN A C 1
ATOM 879 O O . ASN A 1 113 ? -5.858 -5.403 -34.089 1.00 65.88 113 ASN A O 1
ATOM 883 N N . ALA A 1 114 ? -5.018 -5.916 -32.071 1.00 60.38 114 ALA A N 1
ATOM 884 C CA . ALA A 1 114 ? -4.825 -7.350 -32.332 1.00 60.38 114 ALA A CA 1
ATOM 885 C C . ALA A 1 114 ? -5.968 -8.216 -31.772 1.00 60.38 114 ALA A C 1
ATOM 887 O O . ALA A 1 114 ? -6.218 -9.317 -32.263 1.00 60.38 114 ALA A O 1
ATOM 888 N N . HIS A 1 115 ? -6.706 -7.700 -30.787 1.00 63.19 115 HIS A N 1
ATOM 889 C CA . HIS A 1 115 ? -7.780 -8.428 -30.118 1.00 63.19 115 HIS A CA 1
ATOM 890 C C . HIS A 1 115 ? -9.151 -7.975 -30.638 1.00 63.19 115 HIS A C 1
ATOM 892 O O . HIS A 1 115 ? -9.661 -6.916 -30.285 1.00 63.19 115 HIS A O 1
ATOM 898 N N . ASN A 1 116 ? -9.764 -8.796 -31.494 1.00 73.06 116 ASN A N 1
ATOM 899 C CA . ASN A 1 116 ? -11.141 -8.604 -31.979 1.00 73.06 116 ASN A CA 1
ATOM 900 C C . ASN A 1 116 ? -12.166 -9.428 -31.169 1.00 73.06 116 ASN A C 1
ATOM 902 O O . ASN A 1 116 ? -13.360 -9.434 -31.473 1.00 73.06 116 ASN A O 1
ATOM 906 N N . PHE A 1 117 ? -11.691 -10.150 -30.153 1.00 78.06 117 PHE A N 1
ATOM 907 C CA . PHE A 1 117 ? -12.493 -10.934 -29.222 1.00 78.06 117 PHE A CA 1
ATOM 908 C C . PHE A 1 117 ? -12.206 -10.456 -27.791 1.00 78.06 117 PHE A C 1
ATOM 910 O O . PHE A 1 117 ? -11.069 -10.100 -27.495 1.00 78.06 117 PHE A O 1
ATOM 917 N N . PRO A 1 118 ? -13.216 -10.430 -26.905 1.00 72.88 118 PRO A N 1
ATOM 918 C CA . PRO A 1 118 ? -13.146 -9.759 -25.602 1.00 72.88 118 PRO A CA 1
ATOM 919 C C . PRO A 1 118 ? -12.291 -10.471 -24.538 1.00 72.88 118 PRO A C 1
ATOM 921 O O . PRO A 1 118 ? -12.265 -10.016 -23.400 1.00 72.88 118 PRO A O 1
ATOM 924 N N . LEU A 1 119 ? -11.642 -11.592 -24.864 1.00 78.00 119 LEU A N 1
ATOM 925 C CA . LEU A 1 119 ? -10.872 -12.399 -23.921 1.00 78.00 119 LEU A CA 1
ATOM 926 C C . LEU A 1 119 ? -9.579 -12.868 -24.593 1.00 78.00 119 LEU A C 1
ATOM 928 O O . LEU A 1 119 ? -9.642 -13.542 -25.624 1.00 78.00 119 LEU A O 1
ATOM 932 N N . ASP A 1 120 ? -8.431 -12.533 -24.008 1.00 69.25 120 ASP A N 1
ATOM 933 C CA . ASP A 1 120 ? -7.141 -13.052 -24.453 1.00 69.25 120 ASP A CA 1
ATOM 934 C C . ASP A 1 120 ? -6.832 -14.377 -23.740 1.00 69.25 120 ASP A C 1
ATOM 936 O O . ASP A 1 120 ? -6.536 -14.425 -22.547 1.00 69.25 120 ASP A O 1
ATOM 940 N N . LEU A 1 121 ? -6.971 -15.479 -24.475 1.00 75.31 121 LEU A N 1
ATOM 941 C CA . LEU A 1 121 ? -6.764 -16.842 -23.977 1.00 75.31 121 LEU A CA 1
ATOM 942 C C . LEU A 1 121 ? -5.345 -17.370 -24.250 1.00 75.31 121 LEU A C 1
ATOM 944 O O . LEU A 1 121 ? -5.038 -18.493 -23.851 1.00 75.31 121 LEU A O 1
ATOM 948 N N . ALA A 1 122 ? -4.489 -16.605 -24.938 1.00 66.88 122 ALA A N 1
ATOM 949 C CA . ALA A 1 122 ? -3.179 -17.078 -25.395 1.00 66.88 122 ALA A CA 1
ATOM 950 C C . ALA A 1 122 ? -2.042 -16.870 -24.375 1.00 66.88 122 ALA A C 1
ATOM 952 O O . ALA A 1 122 ? -0.959 -17.418 -24.558 1.00 66.88 122 ALA A O 1
ATOM 953 N N . ALA A 1 123 ? -2.282 -16.139 -23.281 1.00 62.16 123 ALA A N 1
ATOM 954 C CA . ALA A 1 123 ? -1.269 -15.817 -22.270 1.00 62.16 123 ALA A CA 1
ATOM 955 C C . ALA A 1 123 ? -0.939 -16.964 -21.286 1.00 62.16 123 ALA A C 1
ATOM 957 O O . ALA A 1 123 ? -0.064 -16.804 -20.433 1.00 62.16 123 ALA A O 1
ATOM 958 N N . ILE A 1 124 ? -1.630 -18.111 -21.362 1.00 56.59 124 ILE A N 1
ATOM 959 C CA . ILE A 1 124 ? -1.385 -19.252 -20.470 1.00 56.59 124 ILE A CA 1
ATOM 960 C C . ILE A 1 124 ? -0.451 -20.264 -21.145 1.00 56.59 124 ILE A C 1
ATOM 962 O O . ILE A 1 124 ? -0.861 -21.137 -21.908 1.00 56.59 124 ILE A O 1
ATOM 966 N N . GLU A 1 125 ? 0.846 -20.151 -20.872 1.00 58.59 125 GLU A N 1
ATOM 967 C CA . GLU A 1 125 ? 1.789 -21.206 -21.235 1.00 58.59 125 GLU A CA 1
ATOM 968 C C . GLU A 1 125 ? 1.632 -22.365 -20.242 1.00 58.59 125 GLU A C 1
ATOM 970 O O . GLU A 1 125 ? 1.953 -22.257 -19.056 1.00 58.59 125 GLU A O 1
ATOM 975 N N . THR A 1 126 ? 1.086 -23.490 -20.710 1.00 54.06 126 THR A N 1
ATOM 976 C CA . THR A 1 126 ? 1.040 -24.733 -19.932 1.00 54.06 126 THR A CA 1
ATOM 977 C C . THR A 1 126 ? 2.469 -25.205 -19.659 1.00 54.06 126 THR A C 1
ATOM 979 O O . THR A 1 126 ? 3.227 -25.361 -20.622 1.00 54.06 126 THR A O 1
ATOM 982 N N . PRO A 1 127 ? 2.862 -25.501 -18.406 1.00 53.69 127 PRO A N 1
ATOM 983 C CA . PRO A 1 127 ? 4.159 -26.106 -18.162 1.00 53.69 127 PRO A CA 1
ATOM 984 C C . PRO A 1 127 ? 4.168 -27.479 -18.840 1.00 53.69 127 PRO A C 1
ATOM 986 O O . PRO A 1 127 ? 3.356 -28.346 -18.509 1.00 53.69 127 PRO A O 1
ATOM 989 N N . SER A 1 128 ? 5.068 -27.669 -19.809 1.00 62.50 128 SER A N 1
ATOM 990 C CA . SER A 1 128 ? 5.333 -28.984 -20.390 1.00 62.50 128 SER A CA 1
ATOM 991 C C . SER A 1 128 ? 5.820 -29.899 -19.272 1.00 62.50 128 SER A C 1
ATOM 993 O O . SER A 1 128 ? 6.977 -29.840 -18.854 1.00 62.50 128 SER A O 1
ATOM 995 N N . THR A 1 129 ? 4.919 -30.722 -18.744 1.00 55.88 129 THR A N 1
ATOM 996 C CA . THR A 1 129 ? 5.294 -31.860 -17.913 1.00 55.88 129 THR A CA 1
ATOM 997 C C . THR A 1 129 ? 5.857 -32.907 -18.863 1.00 55.88 129 THR A C 1
ATOM 999 O O . THR A 1 129 ? 5.131 -33.666 -19.497 1.0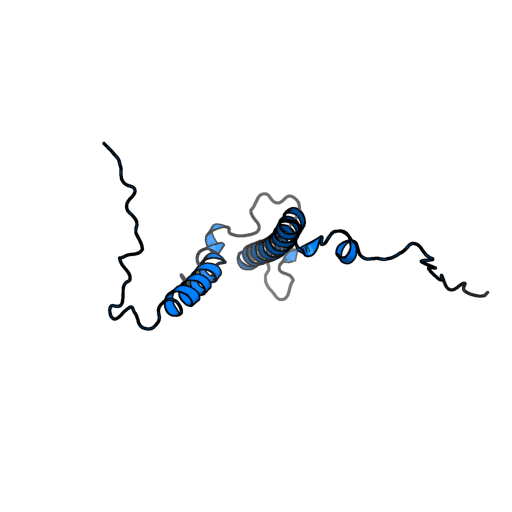0 55.88 129 THR A O 1
ATOM 1002 N N . ASN A 1 130 ? 7.177 -32.873 -19.042 1.00 54.34 130 ASN A N 1
ATOM 1003 C CA . ASN A 1 130 ? 7.891 -33.897 -19.789 1.00 54.34 130 ASN A CA 1
ATOM 1004 C C . ASN A 1 130 ? 7.762 -35.217 -19.013 1.00 54.34 130 ASN A C 1
ATOM 1006 O O . ASN A 1 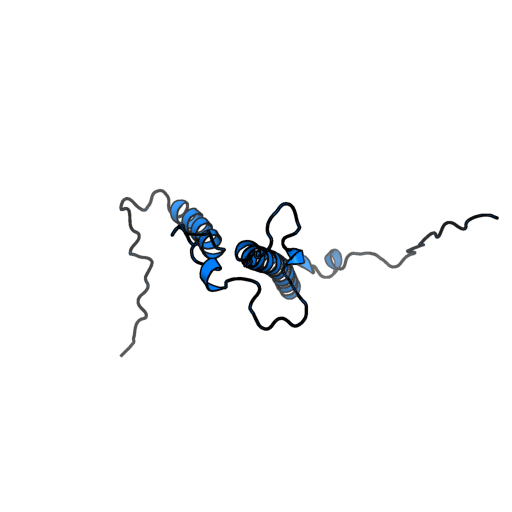130 ? 8.230 -35.305 -17.875 1.00 54.34 130 ASN A O 1
ATOM 1010 N N . GLY A 1 131 ? 7.075 -36.189 -19.617 1.00 47.88 131 GLY A N 1
ATOM 1011 C CA . GLY A 1 131 ? 7.095 -37.596 -19.209 1.00 47.88 131 GLY A CA 1
ATOM 1012 C C . GLY A 1 131 ? 8.368 -38.303 -19.646 1.00 47.88 131 GLY A C 1
ATOM 1013 O O . GLY A 1 131 ? 9.001 -37.834 -20.620 1.00 47.88 131 GLY A O 1
#